Protein AF-A0A534LQ76-F1 (afdb_monomer_lite)

Radius of gyration: 11.74 Å; chains: 1; bounding box: 30×22×24 Å

Secondary structure (DSSP, 8-state):
-EE--S-HHHHHHTTSSEETTS-------TTSSHHHHHHHHHHHHHHTT-------S--

pLDDT: mean 95.21, std 4.6, range [65.19, 98.06]

Foldseek 3Di:
DAQQLPPVVVCVVVVRHHDPPDDDDDDDDPPPCPVVSVVSSQVRCVVVVHHDDDDDDDD

Structure (mmCIF, N/CA/C/O backbone):
data_AF-A0A534LQ76-F1
#
_entry.id   AF-A0A534LQ76-F1
#
loop_
_atom_site.group_PDB
_atom_site.id
_atom_site.type_symbol
_atom_site.label_atom_id
_atom_site.label_alt_id
_atom_site.label_comp_id
_atom_site.label_asym_id
_atom_site.label_entity_id
_atom_site.label_seq_id
_atom_site.pdbx_PDB_ins_code
_atom_site.Cartn_x
_atom_site.Cartn_y
_atom_site.Cartn_z
_atom_site.occupancy
_atom_site.B_iso_or_equiv
_atom_site.auth_seq_id
_atom_site.auth_comp_id
_atom_site.auth_asym_id
_atom_site.auth_atom_id
_atom_site.pdbx_PDB_model_num
ATOM 1 N N . MET A 1 1 ? -12.819 -6.824 2.030 1.00 85.06 1 MET A N 1
ATOM 2 C CA . MET A 1 1 ? -13.300 -5.772 1.093 1.00 85.06 1 MET A CA 1
ATOM 3 C C . MET A 1 1 ? -12.053 -5.129 0.521 1.00 85.06 1 MET A C 1
ATOM 5 O O . MET A 1 1 ? -11.051 -5.102 1.221 1.00 85.06 1 MET A O 1
ATOM 9 N N . LYS A 1 2 ? -12.060 -4.710 -0.747 1.00 94.38 2 LYS A N 1
ATOM 10 C CA . LYS A 1 2 ? -10.855 -4.188 -1.402 1.00 94.38 2 LYS A CA 1
ATOM 11 C C . LYS A 1 2 ? -10.981 -2.703 -1.691 1.00 94.38 2 LYS A C 1
ATOM 13 O O . LYS A 1 2 ? -12.028 -2.249 -2.151 1.00 94.38 2 LYS A O 1
ATOM 18 N N . VAL A 1 3 ? -9.885 -1.981 -1.490 1.00 95.81 3 VAL A N 1
ATOM 19 C CA . VAL A 1 3 ? -9.764 -0.572 -1.855 1.00 95.81 3 VAL A CA 1
ATOM 20 C C . VAL A 1 3 ? -8.998 -0.472 -3.167 1.00 95.81 3 VAL A C 1
ATOM 22 O O . VAL A 1 3 ? -7.802 -0.766 -3.231 1.00 95.81 3 VAL A O 1
ATOM 25 N N . ALA A 1 4 ? -9.688 -0.039 -4.220 1.00 96.19 4 ALA A N 1
ATOM 26 C CA . ALA A 1 4 ? -9.068 0.222 -5.512 1.00 96.19 4 ALA A CA 1
ATOM 27 C C . ALA A 1 4 ? -8.071 1.391 -5.423 1.00 96.19 4 ALA A C 1
ATOM 29 O O . ALA A 1 4 ? -8.319 2.397 -4.751 1.00 96.19 4 ALA A O 1
ATOM 30 N N . LEU A 1 5 ? -6.961 1.286 -6.148 1.00 95.38 5 LEU A N 1
ATOM 31 C CA . LEU A 1 5 ? -5.954 2.337 -6.317 1.00 95.38 5 LEU A CA 1
ATOM 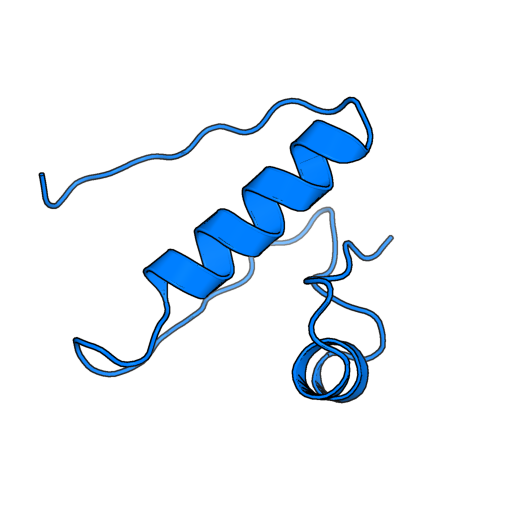32 C C . LEU A 1 5 ? -6.408 3.394 -7.329 1.00 95.38 5 LEU A C 1
ATOM 34 O O . LEU A 1 5 ? -5.926 4.528 -7.295 1.00 95.38 5 LEU A O 1
ATOM 38 N N . GLY A 1 6 ? -7.351 3.052 -8.212 1.00 93.62 6 GLY A N 1
ATOM 39 C CA . GLY A 1 6 ? -7.763 3.919 -9.316 1.00 93.62 6 GLY A CA 1
ATOM 40 C C . GLY A 1 6 ? -6.771 3.885 -10.480 1.00 93.62 6 GLY A C 1
ATOM 41 O O . GLY A 1 6 ? -6.748 4.800 -11.302 1.00 93.62 6 GLY A O 1
ATOM 42 N N . CYS A 1 7 ? -5.953 2.833 -10.546 1.00 95.19 7 CYS A N 1
ATOM 43 C CA . CYS A 1 7 ? -5.048 2.538 -11.646 1.00 95.19 7 CYS A CA 1
ATOM 44 C C . CYS A 1 7 ? -5.416 1.158 -12.176 1.00 95.19 7 CYS A C 1
ATOM 46 O O . CYS A 1 7 ? -5.067 0.151 -11.566 1.00 95.19 7 CYS A O 1
ATOM 48 N N . ARG A 1 8 ? -6.096 1.119 -13.326 1.00 96.94 8 ARG A N 1
ATOM 49 C CA . ARG A 1 8 ? -6.687 -0.110 -13.869 1.00 96.94 8 ARG A CA 1
ATOM 50 C C . ARG A 1 8 ? -5.706 -1.284 -13.915 1.00 96.94 8 ARG A C 1
ATOM 52 O O . ARG A 1 8 ? -6.042 -2.360 -13.455 1.00 96.94 8 ARG A O 1
ATOM 59 N N . ALA A 1 9 ? -4.485 -1.064 -14.404 1.00 97.06 9 ALA A N 1
ATOM 60 C CA . ALA A 1 9 ? -3.485 -2.126 -14.503 1.00 97.06 9 ALA A CA 1
ATOM 61 C C . ALA A 1 9 ? -3.091 -2.714 -13.134 1.00 97.06 9 ALA A C 1
ATOM 63 O O . ALA A 1 9 ? -2.885 -3.918 -13.021 1.00 97.06 9 ALA A O 1
ATOM 64 N N . LEU A 1 10 ? -2.999 -1.879 -12.094 1.00 95.62 10 LEU A N 1
ATOM 65 C CA . LEU A 1 10 ? -2.674 -2.331 -10.739 1.00 95.62 10 LEU A CA 1
ATOM 66 C C . LEU A 1 10 ? -3.884 -2.954 -10.045 1.00 95.62 10 LEU A C 1
ATOM 68 O O . LEU A 1 10 ? -3.738 -3.954 -9.351 1.00 95.62 10 LEU A O 1
ATOM 72 N N . ASP A 1 11 ? -5.071 -2.387 -10.245 1.00 97.12 11 ASP A N 1
ATOM 73 C CA . ASP A 1 11 ? -6.307 -2.931 -9.693 1.00 97.12 11 ASP A CA 1
ATOM 74 C C . ASP A 1 11 ? -6.581 -4.322 -10.274 1.00 97.12 11 ASP A C 1
ATOM 76 O O . ASP A 1 11 ? -6.856 -5.247 -9.514 1.00 97.12 11 ASP A O 1
ATOM 80 N N . ASP A 1 12 ? -6.401 -4.509 -11.584 1.00 97.75 12 ASP A N 1
ATOM 81 C CA . ASP A 1 12 ? -6.520 -5.813 -12.244 1.00 97.75 12 ASP A CA 1
ATOM 82 C C . ASP A 1 12 ? -5.470 -6.804 -11.706 1.00 97.75 12 ASP A C 1
ATOM 84 O O . ASP A 1 12 ? -5.813 -7.934 -11.354 1.00 97.75 12 ASP A O 1
ATOM 88 N N . LEU A 1 13 ? -4.210 -6.369 -11.551 1.00 96.56 13 LEU A N 1
ATOM 89 C CA . LEU A 1 13 ? -3.128 -7.189 -10.987 1.00 96.56 13 LEU A CA 1
ATOM 90 C C . LEU A 1 13 ? -3.421 -7.654 -9.549 1.00 96.56 13 LEU A C 1
ATOM 92 O O . LEU A 1 13 ? -3.079 -8.777 -9.182 1.00 96.56 13 LEU A O 1
ATOM 96 N N . LEU A 1 14 ? -4.054 -6.807 -8.735 1.00 95.94 14 LEU A N 1
ATOM 97 C CA . LEU A 1 14 ? -4.402 -7.097 -7.338 1.00 95.94 14 LEU A CA 1
ATOM 98 C C . LEU A 1 14 ? -5.805 -7.722 -7.182 1.00 95.94 14 LEU A C 1
ATOM 100 O O . LEU A 1 14 ? -6.269 -7.989 -6.066 1.00 95.94 14 LEU A O 1
ATOM 104 N N . GLY A 1 15 ? -6.509 -7.966 -8.290 1.00 96.00 15 GLY A N 1
ATOM 105 C CA . GLY A 1 15 ? -7.859 -8.526 -8.294 1.00 96.00 15 GLY A CA 1
ATOM 106 C C . GLY A 1 15 ? -8.895 -7.605 -7.640 1.00 96.00 15 GLY A C 1
ATOM 107 O O . GLY A 1 15 ? -9.688 -8.067 -6.818 1.00 96.00 15 GLY A O 1
ATOM 108 N N . GLY A 1 16 ? -8.852 -6.311 -7.956 1.00 95.44 16 GLY A N 1
ATOM 109 C CA . GLY A 1 16 ? -9.789 -5.278 -7.503 1.00 95.44 16 GLY A CA 1
ATOM 110 C C . GLY A 1 16 ? -9.232 -4.272 -6.489 1.00 95.44 16 GLY A C 1
ATOM 111 O O . GLY A 1 16 ? -9.990 -3.428 -6.018 1.00 95.44 16 GLY A O 1
ATOM 112 N N . GLY A 1 17 ? -7.943 -4.351 -6.144 1.00 96.50 17 GLY A N 1
ATOM 113 C CA . GLY A 1 17 ? -7.278 -3.420 -5.225 1.00 96.50 17 GLY A CA 1
ATOM 114 C C . GLY A 1 17 ? -6.660 -4.088 -3.995 1.00 96.50 17 GLY A C 1
ATOM 115 O O . GLY A 1 17 ? -6.483 -5.305 -3.952 1.00 96.50 17 GLY A O 1
ATOM 116 N N . VAL A 1 18 ? -6.318 -3.280 -2.992 1.00 96.81 18 VAL A N 1
ATOM 117 C CA . VAL A 1 18 ? -5.658 -3.732 -1.754 1.00 96.81 18 VAL A CA 1
ATOM 118 C C . VAL A 1 18 ? -6.698 -4.274 -0.771 1.00 96.81 18 VAL A C 1
ATOM 120 O O . VAL A 1 18 ? -7.726 -3.635 -0.558 1.00 96.81 18 VAL A O 1
ATOM 123 N N . GLU A 1 19 ? -6.444 -5.443 -0.177 1.00 96.44 19 GLU A N 1
ATOM 124 C CA . GLU A 1 19 ? -7.356 -6.090 0.777 1.00 96.44 19 GLU A CA 1
ATOM 125 C C . GLU A 1 19 ? -7.377 -5.360 2.131 1.00 96.44 19 GLU A C 1
ATOM 127 O O . GLU A 1 19 ? -6.340 -4.988 2.682 1.00 96.44 19 GLU A O 1
ATOM 132 N N . GLU A 1 20 ? -8.576 -5.151 2.672 1.00 93.50 20 GLU A N 1
ATOM 133 C CA . GLU A 1 20 ? -8.791 -4.592 4.006 1.00 93.50 20 GLU A CA 1
ATOM 134 C C . GLU A 1 20 ? -8.662 -5.657 5.104 1.00 93.50 20 GLU A C 1
ATOM 136 O O . GLU A 1 20 ? -8.926 -6.838 4.895 1.00 93.50 20 GLU A O 1
ATOM 141 N N . GLY A 1 21 ? -8.321 -5.227 6.323 1.00 93.62 21 GLY A N 1
ATOM 142 C CA . GLY A 1 21 ? -8.254 -6.118 7.489 1.00 93.62 21 GLY A CA 1
ATOM 143 C C . GLY A 1 21 ? -7.005 -7.004 7.544 1.00 93.62 21 GLY A C 1
ATOM 144 O O . GLY A 1 21 ? -6.907 -7.861 8.419 1.00 93.62 21 GLY A O 1
ATOM 145 N N . CYS A 1 22 ? -6.035 -6.785 6.655 1.00 93.94 22 CYS A N 1
ATOM 146 C CA . CYS A 1 22 ? -4.741 -7.459 6.669 1.00 93.94 22 CYS A CA 1
ATOM 147 C C . CYS A 1 22 ? -3.577 -6.466 6.562 1.00 93.94 22 CYS A C 1
ATOM 149 O O . CYS A 1 22 ? -3.747 -5.293 6.227 1.00 93.94 22 CYS A O 1
ATOM 151 N N . ILE A 1 23 ? -2.368 -6.955 6.831 1.00 96.12 23 ILE A N 1
ATOM 152 C CA . ILE A 1 23 ? -1.133 -6.204 6.597 1.00 96.12 23 ILE A CA 1
ATOM 153 C C . ILE A 1 23 ? -0.673 -6.477 5.164 1.00 96.12 23 ILE A C 1
ATOM 155 O O . ILE A 1 23 ? -0.528 -7.632 4.771 1.00 96.12 23 ILE A O 1
ATOM 159 N N . THR A 1 24 ? -0.415 -5.415 4.402 1.00 95.62 24 THR A N 1
ATOM 160 C CA . THR A 1 24 ? 0.141 -5.493 3.043 1.00 95.62 24 THR A CA 1
ATOM 161 C C . THR A 1 24 ? 1.548 -4.899 3.035 1.00 95.62 24 THR A C 1
ATOM 163 O O . THR A 1 24 ? 1.733 -3.760 3.458 1.00 95.62 24 THR A O 1
ATOM 166 N N . LEU A 1 25 ? 2.537 -5.651 2.541 1.00 96.62 25 LEU A N 1
ATOM 167 C CA . LEU A 1 25 ? 3.915 -5.180 2.365 1.00 96.62 25 LEU A CA 1
ATOM 168 C C . LEU A 1 25 ? 4.153 -4.767 0.908 1.00 96.62 25 LEU A C 1
ATOM 170 O O . LEU A 1 25 ? 3.983 -5.578 0.001 1.00 96.62 25 LEU A O 1
ATOM 174 N N . LEU A 1 26 ? 4.617 -3.534 0.697 1.00 96.19 26 LEU A N 1
ATOM 175 C CA . LEU A 1 26 ? 5.072 -3.044 -0.604 1.00 96.19 26 LEU A CA 1
ATOM 176 C C . LEU A 1 26 ? 6.577 -2.762 -0.554 1.00 96.19 26 LEU A C 1
ATOM 178 O O . LEU A 1 26 ? 7.019 -1.881 0.180 1.00 96.19 26 LEU A O 1
ATOM 182 N N . HIS A 1 27 ? 7.362 -3.487 -1.351 1.00 96.94 27 HIS A N 1
ATOM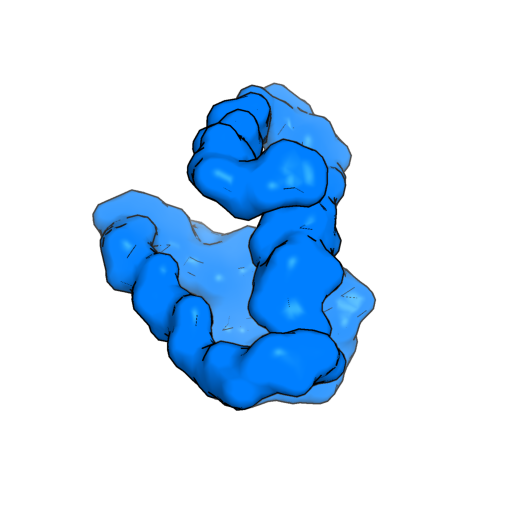 183 C CA . HIS A 1 27 ? 8.819 -3.345 -1.404 1.00 96.94 27 HIS A CA 1
ATOM 184 C C . HIS A 1 27 ? 9.306 -2.999 -2.818 1.00 96.94 27 HIS A C 1
ATOM 186 O O . HIS A 1 27 ? 8.613 -3.231 -3.806 1.00 96.94 27 HIS A O 1
ATOM 192 N N . GLY A 1 28 ? 10.507 -2.427 -2.916 1.00 97.12 28 GLY A N 1
ATOM 193 C CA . GLY A 1 28 ? 11.132 -2.059 -4.188 1.00 97.12 28 GLY A CA 1
ATOM 194 C C . GLY A 1 28 ? 12.189 -0.968 -4.028 1.00 97.12 28 GLY A C 1
ATOM 195 O O . GLY A 1 28 ? 12.255 -0.309 -2.987 1.00 97.12 28 GLY A O 1
ATOM 196 N N . GLU A 1 29 ? 12.993 -0.760 -5.066 1.00 97.94 29 GLU A N 1
ATOM 197 C CA . GLU A 1 29 ? 14.086 0.224 -5.092 1.00 97.94 29 GLU A CA 1
ATOM 198 C C . GLU A 1 29 ? 13.612 1.668 -4.865 1.00 97.94 29 GLU A C 1
ATOM 200 O O . GLU A 1 29 ? 12.438 2.006 -5.048 1.00 97.94 29 GLU A O 1
ATOM 205 N N . ALA A 1 30 ? 14.519 2.552 -4.444 1.00 95.94 30 ALA A N 1
ATOM 206 C CA . ALA A 1 30 ? 14.232 3.983 -4.372 1.00 95.94 30 ALA A CA 1
ATOM 207 C C . ALA A 1 30 ? 13.731 4.498 -5.737 1.00 95.94 30 ALA A C 1
ATOM 209 O O . ALA A 1 30 ? 14.219 4.091 -6.784 1.00 95.94 30 ALA A O 1
ATOM 210 N N . GLY A 1 31 ? 12.705 5.353 -5.733 1.00 96.00 31 GLY A N 1
ATOM 211 C CA . GLY A 1 31 ? 12.089 5.842 -6.973 1.00 96.00 31 GLY A CA 1
ATOM 212 C C . GLY A 1 31 ? 11.097 4.884 -7.650 1.00 96.00 31 GLY A C 1
ATOM 213 O O . GLY A 1 31 ? 10.424 5.300 -8.587 1.00 96.00 31 GLY A O 1
ATOM 214 N N . SER A 1 32 ? 10.887 3.659 -7.148 1.00 96.94 32 SER A N 1
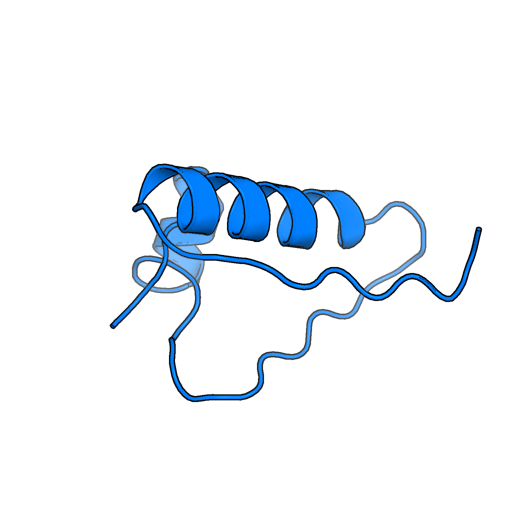ATOM 215 C CA . SER A 1 32 ? 9.930 2.702 -7.742 1.00 96.94 32 SER A CA 1
ATOM 216 C C . SER A 1 32 ? 8.440 3.059 -7.568 1.00 96.94 32 SER A C 1
ATOM 218 O O . SER A 1 32 ? 7.566 2.293 -7.962 1.00 96.94 32 SER A O 1
ATOM 220 N N . GLY A 1 33 ? 8.123 4.200 -6.944 1.00 95.88 33 GLY A N 1
ATOM 221 C CA . GLY A 1 33 ? 6.747 4.684 -6.785 1.00 95.88 33 GLY A CA 1
ATOM 222 C C . GLY A 1 33 ? 5.990 4.190 -5.544 1.00 95.88 33 GLY A C 1
ATOM 223 O O . GLY A 1 33 ? 4.791 4.433 -5.451 1.00 95.88 33 GLY A O 1
ATOM 224 N N . LYS A 1 34 ? 6.656 3.560 -4.563 1.00 96.50 34 LYS A N 1
ATOM 225 C CA . LYS A 1 34 ? 6.026 3.062 -3.314 1.00 96.50 34 LYS A CA 1
ATOM 226 C C . LYS A 1 34 ? 5.217 4.132 -2.573 1.00 96.50 34 LYS A C 1
ATOM 228 O O . LYS A 1 34 ? 4.058 3.914 -2.244 1.00 96.50 34 LYS A O 1
ATOM 233 N N . THR A 1 35 ? 5.804 5.311 -2.370 1.00 95.94 35 THR A N 1
ATOM 234 C CA . THR A 1 35 ? 5.125 6.435 -1.710 1.00 95.94 35 THR A CA 1
ATOM 235 C C . THR A 1 35 ? 3.891 6.873 -2.494 1.00 95.94 35 THR A C 1
ATOM 237 O O . THR A 1 35 ? 2.819 7.031 -1.919 1.00 95.94 35 THR A O 1
ATOM 240 N N . ASN A 1 36 ? 3.996 6.969 -3.825 1.00 95.81 36 ASN A N 1
ATOM 241 C CA . ASN A 1 36 ? 2.856 7.297 -4.683 1.00 95.81 36 ASN A CA 1
ATOM 242 C C . ASN A 1 36 ? 1.740 6.252 -4.574 1.00 95.81 36 ASN A C 1
ATOM 244 O O . ASN A 1 36 ? 0.574 6.628 -4.494 1.00 95.81 36 ASN A O 1
ATOM 248 N N . PHE A 1 37 ? 2.077 4.961 -4.520 1.00 96.75 37 PHE A N 1
ATOM 249 C CA . PHE A 1 37 ? 1.105 3.891 -4.298 1.00 96.75 37 PHE A CA 1
ATOM 250 C C . PHE A 1 37 ? 0.352 4.088 -2.972 1.00 96.75 37 PHE A C 1
ATOM 252 O O . PHE A 1 37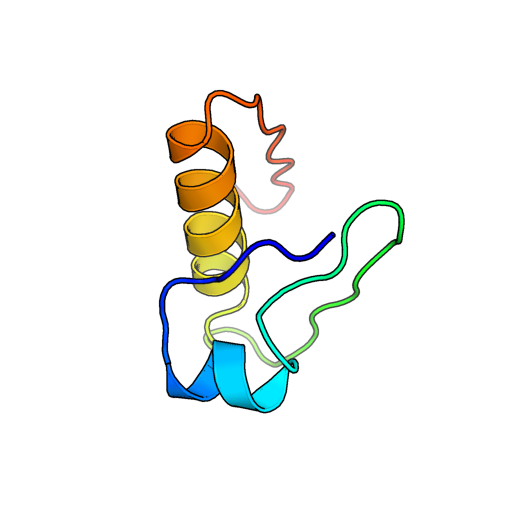 ? -0.880 4.125 -2.966 1.00 96.75 37 PHE A O 1
ATOM 259 N N . CYS A 1 38 ? 1.076 4.286 -1.864 1.00 96.56 38 CYS A N 1
ATOM 260 C CA . CYS A 1 38 ? 0.475 4.504 -0.545 1.00 96.56 38 CYS A CA 1
ATOM 261 C C . CYS A 1 38 ? -0.408 5.761 -0.512 1.00 96.56 38 CYS A C 1
ATOM 263 O O . CYS A 1 38 ? -1.504 5.731 0.046 1.00 96.56 38 CYS A O 1
ATOM 265 N N . LEU A 1 39 ? 0.026 6.852 -1.150 1.00 96.25 39 LEU A N 1
ATOM 266 C CA . LEU A 1 39 ? -0.742 8.096 -1.224 1.00 96.25 39 LEU A CA 1
ATOM 267 C C . LEU A 1 39 ? -2.004 7.964 -2.089 1.00 96.25 39 LEU A C 1
ATOM 269 O O . LEU A 1 39 ? -3.041 8.521 -1.728 1.00 96.25 39 LEU A O 1
ATOM 273 N N . GLN A 1 40 ? -1.965 7.213 -3.197 1.00 96.81 40 GLN A N 1
ATOM 274 C CA . GLN A 1 40 ? -3.166 6.929 -3.996 1.00 96.81 40 GLN A CA 1
ATOM 275 C C . GLN A 1 40 ? -4.193 6.133 -3.193 1.00 96.81 40 GLN A C 1
ATOM 277 O O . GLN A 1 40 ? -5.374 6.492 -3.184 1.00 96.81 40 GLN A O 1
ATOM 282 N N . LEU A 1 41 ? -3.735 5.107 -2.470 1.00 96.62 41 LEU A N 1
ATOM 283 C CA . LEU A 1 41 ? -4.586 4.324 -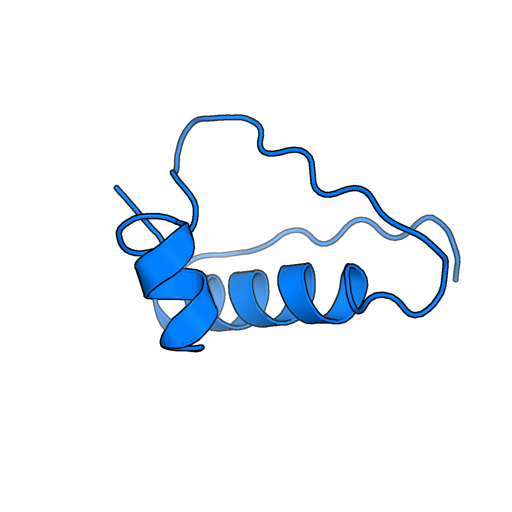1.581 1.00 96.62 41 LEU A CA 1
ATOM 284 C C . LEU A 1 41 ? -5.205 5.213 -0.494 1.00 96.62 41 LEU A C 1
ATOM 286 O O . LEU A 1 41 ? -6.426 5.249 -0.351 1.00 96.62 41 LEU A O 1
ATOM 290 N N . ALA A 1 42 ? -4.383 6.005 0.201 1.00 97.12 42 ALA A N 1
ATOM 291 C CA . ALA A 1 42 ? -4.829 6.937 1.233 1.00 97.12 42 ALA A CA 1
ATOM 292 C C . ALA A 1 42 ? -5.886 7.921 0.708 1.00 97.12 42 ALA A C 1
ATOM 294 O O . ALA A 1 42 ? -6.943 8.105 1.315 1.00 97.12 42 ALA A O 1
ATOM 295 N N . ARG A 1 43 ? -5.632 8.512 -0.464 1.00 97.06 43 ARG A N 1
ATOM 296 C CA . ARG A 1 43 ? -6.562 9.425 -1.133 1.00 97.06 43 ARG A CA 1
ATOM 297 C C . ARG A 1 43 ? -7.911 8.756 -1.391 1.00 97.06 43 ARG A C 1
ATOM 299 O O . ARG A 1 43 ? -8.945 9.390 -1.184 1.00 97.06 43 ARG A O 1
ATOM 306 N N . ASN A 1 44 ? -7.927 7.506 -1.847 1.00 96.00 44 ASN A N 1
ATOM 307 C CA . ASN A 1 44 ? -9.172 6.797 -2.151 1.00 96.00 44 ASN A CA 1
ATOM 308 C C . ASN A 1 44 ? -9.940 6.402 -0.883 1.00 96.00 44 ASN A C 1
ATOM 310 O O . ASN A 1 44 ? -11.158 6.570 -0.854 1.00 96.00 44 ASN A O 1
ATOM 314 N N . VAL A 1 45 ? -9.242 5.994 0.182 1.00 96.62 45 VAL A N 1
ATOM 315 C CA . VAL A 1 45 ? -9.850 5.744 1.502 1.00 96.62 45 VAL A CA 1
ATOM 316 C C . VAL A 1 45 ? -10.520 7.012 2.045 1.00 96.62 45 VAL A C 1
ATOM 318 O O . VAL A 1 45 ? -11.674 6.968 2.471 1.00 96.62 45 VAL A O 1
ATOM 321 N N . VAL A 1 46 ? -9.850 8.166 1.951 1.00 97.31 46 VAL A N 1
ATOM 322 C CA . VAL A 1 46 ? -10.433 9.456 2.361 1.00 97.31 46 VAL A CA 1
ATOM 323 C C . VAL A 1 46 ? -11.652 9.824 1.514 1.00 97.31 46 VAL A C 1
ATOM 325 O O . VAL A 1 46 ? -12.667 10.262 2.053 1.00 97.31 46 VAL A O 1
ATOM 328 N N . ARG A 1 47 ? -11.607 9.600 0.195 1.00 95.81 47 ARG A N 1
ATOM 329 C CA . ARG A 1 47 ? -12.759 9.843 -0.695 1.00 95.81 47 ARG A CA 1
ATOM 330 C C . ARG A 1 47 ? -13.957 8.940 -0.401 1.00 95.81 47 ARG A C 1
ATOM 332 O O . ARG A 1 47 ? -15.079 9.347 -0.684 1.00 95.81 47 ARG A O 1
ATOM 339 N N . ALA A 1 48 ? -13.728 7.759 0.165 1.00 94.25 48 ALA A N 1
ATOM 340 C CA . ALA A 1 48 ? -14.779 6.866 0.643 1.00 94.25 48 ALA A CA 1
ATOM 341 C C . ALA A 1 48 ? -15.350 7.280 2.019 1.00 94.25 48 ALA A C 1
ATOM 343 O O . ALA A 1 48 ? -16.236 6.610 2.537 1.00 94.25 48 ALA A O 1
ATOM 344 N N . GLY A 1 49 ? -14.881 8.390 2.607 1.00 96.94 49 GLY A N 1
ATOM 345 C CA . GLY A 1 49 ? -15.374 8.917 3.885 1.00 96.94 49 GLY A CA 1
ATOM 346 C C . GLY A 1 49 ? -14.658 8.358 5.117 1.00 96.94 49 GLY A C 1
ATOM 347 O O . GLY A 1 49 ? -15.097 8.595 6.243 1.00 96.94 49 GLY A O 1
ATOM 348 N N . HIS A 1 50 ? -13.551 7.637 4.929 1.00 96.44 50 HIS A N 1
ATOM 34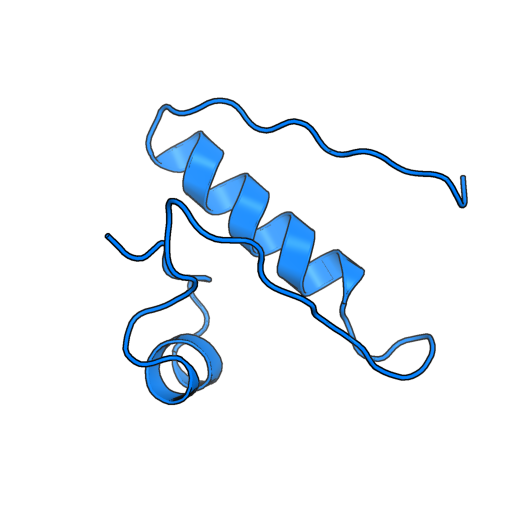9 C CA . HIS A 1 50 ? -12.758 7.062 6.013 1.00 96.44 50 HIS A CA 1
ATOM 350 C C . HIS A 1 50 ? -11.530 7.921 6.348 1.00 96.44 50 HIS A C 1
ATOM 352 O O . HIS A 1 50 ? -11.147 8.829 5.613 1.00 96.44 50 HIS A O 1
ATOM 358 N N . LYS A 1 51 ? -10.900 7.645 7.492 1.00 97.62 51 LYS A N 1
ATOM 359 C CA . LYS A 1 51 ? -9.685 8.340 7.939 1.00 97.62 51 LYS A CA 1
ATOM 360 C C . LYS A 1 51 ? -8.452 7.501 7.625 1.00 97.62 51 LYS A C 1
ATOM 362 O O . LYS A 1 51 ? -8.513 6.277 7.668 1.00 97.62 51 LYS A O 1
ATOM 367 N N . VAL A 1 52 ? -7.333 8.171 7.366 1.00 97.88 52 VAL A N 1
ATOM 368 C CA . VAL A 1 52 ? -6.035 7.539 7.110 1.00 97.88 52 VAL A CA 1
ATOM 369 C C . VAL A 1 52 ? -4.995 8.125 8.052 1.00 97.88 52 VAL A C 1
ATOM 371 O O . VAL A 1 52 ? -4.995 9.328 8.306 1.00 97.88 52 VAL A O 1
ATOM 374 N N . ILE A 1 53 ? -4.105 7.268 8.546 1.00 98.06 53 ILE A N 1
ATOM 375 C CA . ILE A 1 53 ? -2.881 7.663 9.240 1.00 98.06 53 ILE A CA 1
ATOM 376 C C . ILE A 1 53 ? -1.724 7.365 8.290 1.00 98.06 53 ILE A C 1
ATOM 378 O O . ILE A 1 53 ? -1.582 6.234 7.828 1.00 98.06 53 ILE A O 1
ATOM 382 N N . TYR A 1 54 ? -0.920 8.380 7.990 1.00 96.00 54 TYR A N 1
ATOM 383 C CA . TYR A 1 54 ? 0.314 8.234 7.228 1.00 96.00 54 TYR A CA 1
ATOM 384 C C . TYR A 1 54 ? 1.485 8.474 8.178 1.00 96.00 54 TYR A C 1
ATOM 386 O O . TYR A 1 54 ? 1.569 9.538 8.789 1.00 96.00 54 TYR A O 1
ATOM 394 N N . ILE A 1 55 ? 2.339 7.466 8.345 1.00 96.38 55 ILE A N 1
ATOM 395 C CA . ILE A 1 55 ? 3.516 7.533 9.213 1.00 96.38 55 ILE A CA 1
ATOM 396 C C . ILE A 1 55 ? 4.726 7.664 8.301 1.00 96.38 55 ILE A C 1
ATOM 398 O O . ILE A 1 55 ? 5.010 6.753 7.526 1.00 96.38 55 ILE A O 1
ATOM 402 N N . ASP A 1 56 ? 5.404 8.799 8.397 1.00 93.88 56 ASP A N 1
ATOM 403 C CA . ASP A 1 56 ? 6.644 9.065 7.684 1.00 93.88 56 ASP A CA 1
ATOM 404 C C . ASP A 1 56 ? 7.820 9.043 8.658 1.00 93.88 56 ASP A C 1
ATOM 406 O O . ASP A 1 56 ? 7.734 9.588 9.761 1.00 93.88 56 ASP A O 1
ATOM 410 N N . THR A 1 57 ? 8.904 8.401 8.246 1.00 93.38 57 THR A N 1
ATOM 411 C CA . THR A 1 57 ? 10.163 8.329 8.994 1.00 93.38 57 THR A CA 1
ATOM 412 C C . THR A 1 57 ? 11.324 8.965 8.237 1.00 93.38 57 THR A C 1
ATOM 414 O O . THR A 1 57 ? 12.420 9.013 8.788 1.00 93.38 57 THR A O 1
ATOM 417 N N . GLU A 1 58 ? 11.109 9.412 6.995 1.00 84.12 58 GLU A N 1
ATOM 418 C CA . GLU A 1 58 ? 12.179 9.835 6.082 1.00 84.12 58 GLU A CA 1
ATOM 419 C C . GLU A 1 58 ? 12.291 11.364 5.944 1.00 84.12 58 GLU A C 1
ATOM 421 O O . GLU A 1 58 ? 13.412 11.840 5.789 1.00 84.12 58 GLU A O 1
ATOM 426 N N . GLY A 1 59 ? 11.199 12.128 6.117 1.00 65.19 59 GLY A N 1
ATOM 427 C CA . GLY A 1 59 ? 11.227 13.600 6.197 1.00 65.19 59 GLY A CA 1
ATOM 428 C C . GLY A 1 59 ? 11.396 14.334 4.867 1.00 65.19 59 GLY A C 1
ATOM 429 O O . GLY A 1 59 ? 12.250 13.946 4.042 1.00 65.19 59 GLY A O 1
#

Sequence (59 aa):
MKVALGCRALDDLLGGGVEEGCITLLHGEAGSGKTNFCLQLARNVVRAGHKVIYIDTEG